Protein AF-A0A2S9T0W1-F1 (afdb_monomer_lite)

Structure (mmCIF, N/CA/C/O backbone):
data_AF-A0A2S9T0W1-F1
#
_entry.id   AF-A0A2S9T0W1-F1
#
loop_
_atom_site.group_PDB
_atom_site.id
_atom_site.type_symbol
_atom_site.label_atom_id
_atom_site.label_alt_id
_atom_site.label_comp_id
_atom_site.label_asym_id
_atom_site.label_entity_id
_atom_site.label_seq_id
_atom_site.pdbx_PDB_ins_code
_atom_site.Cartn_x
_atom_site.Cartn_y
_atom_site.Cartn_z
_atom_site.occupancy
_atom_site.B_iso_or_equiv
_atom_site.auth_seq_id
_atom_site.auth_comp_id
_atom_site.auth_asym_id
_atom_site.auth_atom_id
_atom_site.pdbx_PDB_model_num
ATOM 1 N N . MET A 1 1 ? -25.260 7.456 -8.612 1.00 41.38 1 MET A N 1
ATOM 2 C CA . MET A 1 1 ? -24.714 7.795 -9.942 1.00 41.38 1 MET A CA 1
ATOM 3 C C . MET A 1 1 ? -23.789 6.653 -10.335 1.00 41.38 1 MET A C 1
ATOM 5 O O . MET A 1 1 ? -22.740 6.513 -9.726 1.00 41.38 1 MET A O 1
ATOM 9 N N . TYR A 1 2 ? -24.233 5.752 -11.214 1.00 45.31 2 TYR A N 1
ATOM 10 C CA . TYR A 1 2 ? -23.398 4.641 -11.678 1.00 45.31 2 TYR A CA 1
ATOM 11 C C . TYR A 1 2 ? -22.468 5.188 -12.757 1.00 45.31 2 TYR A C 1
ATOM 13 O O . TYR A 1 2 ? -22.916 5.507 -13.854 1.00 45.31 2 TYR A O 1
ATOM 21 N N . ILE A 1 3 ? -21.195 5.376 -12.419 1.00 48.69 3 ILE A N 1
ATOM 22 C CA . ILE A 1 3 ? -20.173 5.698 -13.411 1.00 48.69 3 ILE A CA 1
ATOM 23 C C . ILE A 1 3 ? -19.861 4.374 -14.102 1.00 48.69 3 ILE A C 1
ATOM 25 O O . ILE A 1 3 ? -19.179 3.525 -13.530 1.00 48.69 3 ILE A O 1
ATOM 29 N N . THR A 1 4 ? -20.419 4.153 -15.289 1.00 48.72 4 THR A N 1
ATOM 30 C CA . THR A 1 4 ? -19.987 3.042 -16.139 1.00 48.72 4 THR A CA 1
ATOM 31 C C . THR A 1 4 ? -18.507 3.272 -16.443 1.00 48.72 4 THR A C 1
ATOM 33 O O . THR A 1 4 ? -18.180 4.336 -16.977 1.00 48.72 4 THR A O 1
ATOM 36 N N . PRO A 1 5 ? -17.596 2.349 -16.086 1.00 58.47 5 PRO A N 1
ATOM 37 C CA . PRO A 1 5 ? -16.190 2.500 -16.426 1.00 58.47 5 PRO A CA 1
ATOM 38 C C . PRO A 1 5 ? -16.080 2.633 -17.943 1.00 58.47 5 PRO A C 1
ATOM 40 O O . PRO A 1 5 ? -16.507 1.739 -18.673 1.00 58.47 5 PRO A O 1
ATOM 43 N N . ALA A 1 6 ? -15.563 3.765 -18.419 1.00 59.53 6 ALA A N 1
ATOM 44 C CA . ALA A 1 6 ? -15.347 3.978 -19.840 1.00 59.53 6 ALA A CA 1
ATOM 45 C C . ALA A 1 6 ? -14.210 3.055 -20.293 1.00 59.53 6 ALA A C 1
ATOM 47 O O . ALA A 1 6 ? -13.032 3.367 -20.124 1.00 59.53 6 ALA A O 1
ATOM 48 N N . ILE A 1 7 ? -14.566 1.887 -20.825 1.00 60.38 7 ILE A N 1
ATOM 49 C CA . ILE A 1 7 ? -13.642 1.063 -21.600 1.00 60.38 7 ILE A CA 1
ATOM 50 C C . ILE A 1 7 ? -13.538 1.744 -22.967 1.00 60.38 7 ILE A C 1
ATOM 52 O O . ILE A 1 7 ? -14.576 1.939 -23.599 1.00 60.38 7 ILE A O 1
ATOM 56 N N . PRO A 1 8 ? -12.341 2.147 -23.426 1.00 65.88 8 PRO A N 1
ATOM 57 C CA . PRO A 1 8 ? -12.206 2.819 -24.712 1.00 65.88 8 PRO A CA 1
ATOM 58 C C . PRO A 1 8 ? -12.768 1.944 -25.840 1.00 65.88 8 PRO A C 1
ATOM 60 O O . PRO A 1 8 ? -12.270 0.843 -26.086 1.00 65.88 8 PRO A O 1
ATOM 63 N N . GLU A 1 9 ? -13.817 2.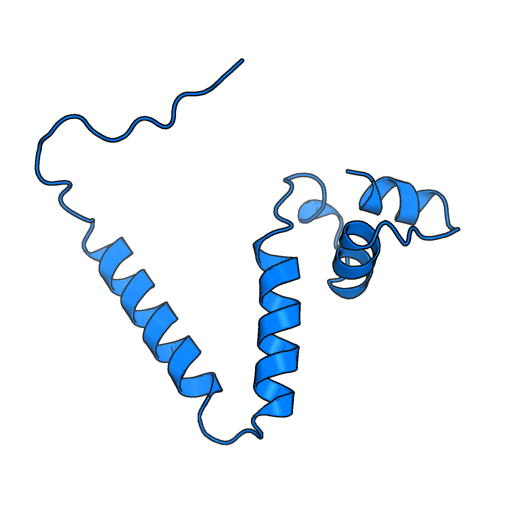428 -26.511 1.00 64.62 9 GLU A N 1
ATOM 64 C CA . GLU A 1 9 ? -14.387 1.823 -27.717 1.00 64.62 9 GLU A CA 1
ATOM 65 C C . GLU A 1 9 ? -13.388 1.969 -28.867 1.00 64.62 9 GLU A C 1
ATOM 67 O O . GLU A 1 9 ? -13.442 2.906 -29.651 1.00 64.62 9 GLU A O 1
ATOM 72 N N . SER A 1 10 ? -12.474 1.009 -28.978 1.00 65.62 10 SER A N 1
ATOM 73 C CA . SER A 1 10 ? -11.609 0.772 -30.138 1.00 65.62 10 SER A CA 1
ATOM 74 C C . SER A 1 10 ? -10.591 1.867 -30.512 1.00 65.62 10 SER A C 1
ATOM 76 O O . SER A 1 10 ? -10.868 3.051 -30.656 1.00 65.62 10 SER A O 1
ATOM 78 N N . GLY A 1 11 ? -9.363 1.411 -30.738 1.00 56.19 11 GLY A N 1
ATOM 79 C CA . GLY A 1 11 ? -8.218 2.227 -31.118 1.00 56.19 11 GLY A CA 1
ATOM 80 C C . GLY A 1 11 ? -7.086 1.895 -30.171 1.00 56.19 11 GLY A C 1
ATOM 81 O O . GLY A 1 11 ? -7.178 2.184 -28.985 1.00 56.19 11 GLY A O 1
ATOM 82 N N . SER A 1 12 ? -6.061 1.209 -30.675 1.00 62.09 12 SER A N 1
ATOM 83 C CA . SER A 1 12 ? -4.853 0.844 -29.934 1.00 62.09 12 SER A CA 1
ATOM 84 C C . SER A 1 12 ? -4.456 1.958 -28.964 1.00 62.09 12 SER A C 1
ATOM 86 O O . SER A 1 12 ? -3.960 3.002 -29.396 1.00 62.09 12 SER A O 1
ATOM 88 N N . ILE A 1 13 ? -4.693 1.753 -27.665 1.00 64.69 13 ILE A N 1
ATOM 89 C CA . ILE A 1 13 ? -4.193 2.661 -26.640 1.00 64.69 13 ILE A CA 1
ATOM 90 C C . ILE A 1 13 ? -2.684 2.544 -26.760 1.00 64.69 13 ILE A C 1
ATOM 92 O O . ILE A 1 13 ? -2.106 1.515 -26.404 1.00 64.69 13 ILE A O 1
ATOM 96 N N . LYS A 1 14 ? -2.044 3.562 -27.339 1.00 68.81 14 LYS A N 1
ATOM 97 C CA . LYS A 1 14 ? -0.593 3.655 -27.326 1.00 68.81 14 LYS A CA 1
ATOM 98 C C . LYS A 1 14 ? -0.219 3.865 -25.868 1.00 68.81 14 LYS A C 1
ATOM 100 O O . LYS A 1 14 ? -0.263 4.988 -25.374 1.00 68.81 14 LYS A O 1
ATOM 105 N N . LEU A 1 15 ? 0.045 2.758 -25.176 1.00 69.38 15 LEU A N 1
ATOM 106 C CA . LEU A 1 15 ? 0.512 2.777 -23.804 1.00 69.38 15 LEU A CA 1
ATOM 107 C C . LEU A 1 15 ? 1.760 3.643 -23.789 1.00 69.38 15 LEU A C 1
ATOM 109 O O . LEU A 1 15 ? 2.726 3.383 -24.510 1.00 69.38 15 LEU A O 1
ATOM 113 N N . ASP A 1 16 ? 1.677 4.722 -23.026 1.00 80.12 16 ASP A N 1
ATOM 114 C CA . ASP A 1 16 ? 2.769 5.655 -22.880 1.00 80.12 16 ASP A CA 1
ATOM 115 C C . ASP A 1 16 ? 4.023 4.889 -22.421 1.00 80.12 16 ASP A C 1
ATOM 117 O O . ASP A 1 16 ? 3.989 4.097 -21.472 1.00 80.12 16 ASP A O 1
ATOM 121 N N . THR A 1 17 ? 5.135 5.080 -23.133 1.00 85.56 17 THR A N 1
ATOM 122 C CA . THR A 1 17 ? 6.378 4.338 -22.881 1.00 85.56 17 THR A CA 1
ATOM 123 C C . THR A 1 17 ? 6.884 4.558 -21.454 1.00 85.56 17 THR A C 1
ATOM 125 O O . THR A 1 17 ? 7.548 3.689 -20.889 1.00 85.56 17 THR A O 1
ATOM 128 N N . PHE A 1 18 ? 6.577 5.704 -20.845 1.00 88.12 18 PHE A N 1
ATOM 129 C CA . PHE A 1 18 ? 6.925 5.981 -19.461 1.00 88.12 18 PHE A CA 1
ATOM 130 C C . PHE A 1 18 ? 6.056 5.180 -18.480 1.00 88.12 18 PHE A C 1
ATOM 132 O O . PHE A 1 18 ? 6.606 4.609 -17.535 1.00 88.12 18 PHE A O 1
ATOM 139 N N . LEU A 1 19 ? 4.750 5.030 -18.731 1.00 85.75 19 LEU A N 1
ATOM 140 C CA . LEU A 1 19 ? 3.903 4.116 -17.949 1.00 85.75 19 LEU A CA 1
ATOM 141 C C . LEU A 1 19 ? 4.386 2.666 -18.051 1.00 85.75 19 LEU A C 1
ATOM 143 O O . LEU A 1 19 ? 4.452 1.970 -17.037 1.00 85.75 19 LEU A O 1
ATOM 147 N N . PHE A 1 20 ? 4.791 2.229 -19.245 1.00 87.69 20 PHE A N 1
ATOM 148 C CA . PHE A 1 20 ? 5.313 0.876 -19.451 1.00 87.69 20 PHE A CA 1
ATOM 149 C C . PHE A 1 20 ? 6.595 0.629 -18.640 1.00 87.69 20 PHE A C 1
ATOM 151 O O . PHE A 1 20 ? 6.699 -0.369 -17.928 1.00 87.69 20 PHE A O 1
ATOM 158 N N . LYS A 1 21 ? 7.534 1.585 -18.663 1.00 91.94 21 LYS A N 1
ATOM 159 C CA . LYS A 1 21 ? 8.764 1.528 -17.853 1.00 91.94 21 LYS A CA 1
ATOM 160 C C . LYS A 1 21 ? 8.480 1.489 -16.353 1.00 91.94 21 LYS A C 1
ATOM 162 O O . LYS A 1 21 ? 9.136 0.748 -15.628 1.00 91.94 21 LYS A O 1
ATOM 167 N N . LYS A 1 22 ? 7.496 2.257 -15.872 1.00 91.69 22 LYS A N 1
ATOM 168 C CA . LYS A 1 22 ? 7.092 2.214 -14.458 1.00 91.69 22 LYS A CA 1
ATOM 169 C C . LYS A 1 22 ? 6.504 0.862 -14.068 1.00 91.69 22 LYS A C 1
ATOM 171 O O . LYS A 1 22 ? 6.837 0.349 -13.003 1.00 91.69 22 LYS A O 1
ATOM 176 N N . ALA A 1 23 ? 5.653 0.285 -14.915 1.00 89.75 23 ALA A N 1
ATOM 177 C CA . ALA A 1 23 ? 5.093 -1.039 -14.670 1.00 89.75 23 ALA A CA 1
ATOM 178 C C . ALA A 1 23 ? 6.200 -2.103 -14.591 1.00 89.75 23 ALA A C 1
ATOM 180 O O . ALA A 1 23 ? 6.222 -2.899 -13.653 1.00 89.75 23 ALA A O 1
ATOM 181 N N . GLU A 1 24 ? 7.159 -2.064 -15.517 1.00 93.69 24 GLU A N 1
ATOM 182 C CA . GLU A 1 24 ? 8.328 -2.948 -15.508 1.00 93.69 24 GLU A CA 1
ATOM 183 C C . GLU A 1 24 ? 9.165 -2.782 -14.229 1.00 93.69 24 GLU A C 1
ATOM 185 O O . GLU A 1 24 ? 9.503 -3.768 -13.571 1.00 93.69 24 GLU A O 1
ATOM 190 N N . GLU A 1 25 ? 9.440 -1.543 -13.815 1.00 94.50 25 GLU A N 1
ATOM 191 C CA . GLU A 1 25 ? 10.182 -1.254 -12.585 1.00 94.50 25 GLU A CA 1
ATOM 192 C C . GLU A 1 25 ? 9.490 -1.836 -11.343 1.00 94.50 25 GLU A C 1
ATOM 194 O O . GLU A 1 25 ? 10.153 -2.442 -10.493 1.00 94.50 25 GLU A O 1
ATOM 199 N N . ILE A 1 26 ? 8.164 -1.684 -11.245 1.00 89.31 26 ILE A N 1
ATOM 200 C CA . ILE A 1 26 ? 7.365 -2.237 -10.145 1.00 89.31 26 ILE A CA 1
ATOM 201 C C . ILE A 1 26 ? 7.486 -3.760 -10.126 1.00 89.31 26 ILE A C 1
ATOM 203 O O . ILE A 1 26 ? 7.838 -4.320 -9.089 1.00 89.31 26 ILE A O 1
ATOM 207 N N . VAL A 1 27 ? 7.271 -4.427 -11.264 1.00 90.19 27 VAL A N 1
ATOM 208 C CA . VAL A 1 27 ? 7.361 -5.894 -11.364 1.00 90.19 27 VAL A CA 1
ATOM 209 C C . VAL A 1 27 ? 8.744 -6.386 -10.937 1.00 90.19 27 VAL A C 1
ATOM 211 O O . VAL A 1 27 ? 8.852 -7.297 -10.112 1.00 90.19 27 VAL A O 1
ATOM 214 N N . MET A 1 28 ? 9.808 -5.745 -11.425 1.00 92.12 28 MET A N 1
ATOM 215 C CA . MET A 1 28 ? 11.181 -6.116 -11.087 1.00 92.12 28 MET A CA 1
ATOM 216 C C . MET A 1 28 ? 11.496 -5.915 -9.600 1.00 92.12 28 MET A C 1
ATOM 218 O O . MET A 1 28 ? 12.138 -6.768 -8.983 1.00 92.12 28 MET A O 1
ATOM 222 N N . LYS A 1 29 ? 11.042 -4.812 -8.994 1.00 87.69 29 LYS A N 1
ATOM 223 C CA . LYS A 1 29 ? 11.226 -4.555 -7.555 1.00 87.69 29 LYS A CA 1
ATOM 224 C C . LYS A 1 29 ? 10.418 -5.528 -6.694 1.00 87.69 29 LYS A C 1
ATOM 226 O O . LYS A 1 29 ? 10.953 -6.047 -5.716 1.00 87.69 29 LYS A O 1
ATOM 231 N N . SER A 1 30 ? 9.180 -5.835 -7.076 1.00 83.06 30 SER A N 1
ATOM 232 C CA . SER A 1 30 ? 8.343 -6.821 -6.386 1.00 83.06 30 SER A CA 1
ATOM 233 C C . SER A 1 30 ? 8.945 -8.224 -6.437 1.00 83.06 30 SER A C 1
ATOM 235 O O . SER A 1 30 ? 8.968 -8.912 -5.420 1.00 83.06 30 SER A O 1
ATOM 237 N N . ALA A 1 31 ? 9.496 -8.637 -7.582 1.00 85.31 31 ALA A N 1
ATOM 238 C CA . ALA A 1 31 ? 10.171 -9.927 -7.705 1.00 85.31 31 ALA A CA 1
ATOM 239 C C . ALA A 1 31 ? 11.412 -10.010 -6.801 1.00 85.31 31 ALA A C 1
ATOM 241 O O . ALA A 1 31 ? 11.604 -11.015 -6.116 1.00 85.31 31 ALA A O 1
ATOM 242 N N . LYS A 1 32 ? 12.216 -8.939 -6.719 1.00 84.62 32 LYS A N 1
ATOM 243 C CA . LYS A 1 32 ? 13.397 -8.883 -5.838 1.00 84.62 32 LYS A CA 1
ATOM 244 C C . LYS A 1 32 ? 13.057 -9.082 -4.363 1.00 84.62 32 LYS A C 1
ATOM 246 O O . LYS A 1 32 ? 13.827 -9.737 -3.672 1.00 84.62 32 LYS A O 1
ATOM 251 N N . LEU A 1 33 ? 11.907 -8.588 -3.899 1.00 77.12 33 LEU A N 1
ATOM 252 C CA . LEU A 1 33 ? 11.456 -8.810 -2.521 1.00 77.12 33 LEU A CA 1
ATOM 253 C C . LEU A 1 33 ? 11.247 -10.294 -2.203 1.00 77.12 33 LEU A C 1
ATOM 255 O O . LEU A 1 33 ? 11.363 -10.679 -1.051 1.00 77.12 33 LEU A O 1
ATOM 259 N N . THR A 1 34 ? 10.960 -11.144 -3.193 1.00 78.38 34 THR A N 1
ATOM 260 C CA . THR A 1 34 ? 10.767 -12.584 -2.954 1.00 78.38 34 THR A CA 1
ATOM 261 C C . THR A 1 34 ? 12.078 -13.353 -2.758 1.00 78.38 34 THR A C 1
ATOM 263 O O . THR A 1 34 ? 12.066 -14.439 -2.181 1.00 78.38 34 THR A O 1
ATOM 266 N N . GLY A 1 35 ? 13.211 -12.800 -3.205 1.00 77.44 35 GLY A N 1
ATOM 267 C CA . GLY A 1 35 ? 14.527 -13.416 -3.057 1.00 77.44 35 GLY A CA 1
ATOM 268 C C . GLY A 1 35 ? 15.156 -13.083 -1.704 1.00 77.44 35 GLY A C 1
ATOM 269 O O . GLY A 1 35 ? 15.274 -11.918 -1.348 1.00 77.44 35 GLY A O 1
ATOM 270 N N . GLY A 1 36 ? 15.597 -14.097 -0.955 1.00 78.19 36 GLY A N 1
ATOM 271 C CA . GLY A 1 36 ? 16.377 -13.901 0.279 1.00 78.19 36 GLY A CA 1
ATOM 272 C C . GLY A 1 36 ? 15.571 -13.821 1.579 1.00 78.19 36 GLY A C 1
ATOM 273 O O . GLY A 1 36 ? 16.164 -13.689 2.648 1.00 78.19 36 GLY A O 1
ATOM 274 N N . HIS A 1 37 ? 14.246 -13.964 1.52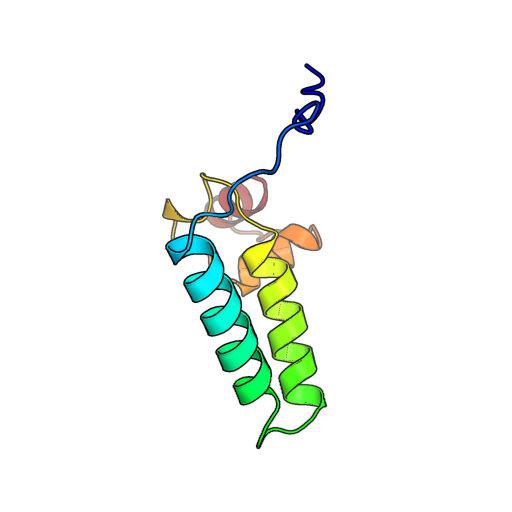4 1.00 82.62 37 HIS A N 1
ATOM 275 C CA . HIS A 1 37 ? 13.386 -13.956 2.707 1.00 82.62 37 HIS A CA 1
ATOM 276 C C . HIS A 1 37 ? 12.535 -15.224 2.809 1.00 82.62 37 HIS A C 1
ATOM 278 O O . HIS A 1 37 ? 12.179 -15.856 1.816 1.00 82.62 37 HIS A O 1
ATOM 284 N N . ASN A 1 38 ? 12.183 -15.596 4.039 1.00 89.00 38 ASN A N 1
ATOM 285 C CA . ASN A 1 38 ? 11.297 -16.724 4.297 1.00 89.00 38 ASN A CA 1
ATOM 286 C C . ASN A 1 38 ? 9.869 -16.437 3.764 1.00 89.00 38 ASN A C 1
ATOM 288 O O . ASN A 1 38 ? 9.371 -15.312 3.839 1.00 89.00 38 ASN A O 1
ATOM 292 N N . LYS A 1 39 ? 9.190 -17.476 3.256 1.00 86.75 39 LYS A N 1
ATOM 293 C CA . LYS A 1 39 ? 7.843 -17.397 2.663 1.00 86.75 39 LYS A CA 1
ATOM 294 C C . LYS A 1 39 ? 6.814 -16.712 3.572 1.00 86.75 39 LYS A C 1
ATOM 296 O O . LYS A 1 39 ? 6.013 -15.921 3.081 1.00 86.75 39 LYS A O 1
ATOM 301 N N . GLN A 1 40 ? 6.820 -17.000 4.872 1.00 89.44 40 GLN A N 1
ATOM 302 C CA . GLN A 1 40 ? 5.889 -16.414 5.838 1.00 89.44 40 GLN A CA 1
ATOM 303 C C . GLN A 1 40 ? 6.066 -14.895 5.952 1.00 89.44 40 GLN A C 1
ATOM 305 O O . GLN A 1 40 ? 5.075 -14.171 5.992 1.00 89.44 40 GLN A O 1
ATOM 310 N N . PHE A 1 41 ? 7.308 -14.406 5.925 1.00 87.50 41 PHE A N 1
ATOM 311 C CA . PHE A 1 41 ? 7.594 -12.971 5.948 1.00 87.50 41 PHE A CA 1
ATOM 312 C C . PHE A 1 41 ? 7.026 -12.263 4.709 1.00 87.50 41 PHE A C 1
ATOM 314 O O . PHE A 1 41 ? 6.347 -11.246 4.825 1.00 87.50 41 PHE A O 1
ATOM 321 N N . ILE A 1 42 ? 7.222 -12.847 3.523 1.00 87.44 42 ILE A N 1
ATOM 322 C CA . ILE A 1 42 ? 6.694 -12.293 2.268 1.00 87.44 42 ILE A CA 1
ATOM 323 C C . ILE A 1 42 ? 5.169 -12.278 2.244 1.00 87.44 42 ILE A C 1
ATOM 325 O O . ILE A 1 42 ? 4.574 -11.314 1.765 1.00 87.44 42 ILE A O 1
ATOM 329 N N . LEU A 1 43 ? 4.527 -13.314 2.785 1.00 87.62 43 LEU A N 1
ATOM 330 C CA . LEU A 1 43 ? 3.073 -13.344 2.909 1.00 87.62 43 LEU A CA 1
ATOM 331 C C . LEU A 1 43 ? 2.560 -12.228 3.826 1.00 87.62 43 LEU A C 1
ATOM 333 O O . LEU A 1 43 ? 1.649 -11.515 3.421 1.00 87.62 43 LEU A O 1
ATOM 337 N N . ALA A 1 44 ? 3.192 -12.009 4.983 1.00 87.62 44 ALA A N 1
ATOM 338 C CA . ALA A 1 44 ? 2.808 -10.934 5.898 1.00 87.62 44 ALA A CA 1
ATOM 339 C C . ALA A 1 44 ? 2.944 -9.540 5.258 1.00 87.62 44 ALA A C 1
ATOM 341 O O . ALA A 1 44 ? 2.027 -8.724 5.347 1.00 87.62 44 ALA A O 1
ATOM 342 N N . ILE A 1 45 ? 4.051 -9.280 4.550 1.00 85.44 45 ILE A N 1
ATOM 343 C CA . ILE A 1 45 ? 4.244 -8.020 3.814 1.00 85.44 45 ILE A CA 1
ATOM 344 C C . ILE A 1 45 ? 3.193 -7.857 2.713 1.00 85.44 45 ILE A C 1
ATOM 346 O O . ILE A 1 45 ? 2.626 -6.778 2.557 1.00 85.44 45 ILE A O 1
ATOM 350 N N . LYS A 1 46 ? 2.903 -8.920 1.955 1.00 85.38 46 LYS A N 1
ATOM 351 C CA . LYS A 1 46 ? 1.877 -8.899 0.905 1.00 85.38 46 LYS A CA 1
ATOM 352 C C . LYS A 1 46 ? 0.494 -8.580 1.478 1.00 85.38 46 LYS A C 1
ATOM 354 O O . LYS A 1 46 ? -0.233 -7.791 0.880 1.00 85.38 46 LYS A O 1
ATOM 359 N N . ASP A 1 47 ? 0.138 -9.182 2.608 1.00 84.94 47 ASP A N 1
ATOM 360 C CA . ASP A 1 47 ? -1.157 -8.963 3.250 1.00 84.94 47 ASP A CA 1
ATOM 361 C C . ASP A 1 47 ? -1.278 -7.522 3.763 1.00 84.94 47 ASP A C 1
ATOM 363 O O . ASP A 1 47 ? -2.292 -6.874 3.508 1.00 84.94 47 ASP A O 1
ATOM 367 N N . LEU A 1 48 ? -0.211 -6.970 4.355 1.00 81.81 48 LEU A N 1
ATOM 368 C CA . LEU A 1 48 ? -0.151 -5.558 4.741 1.00 81.81 48 LEU A CA 1
ATOM 369 C C . LEU A 1 48 ? -0.302 -4.625 3.530 1.00 81.81 48 LEU A C 1
ATOM 371 O O . LEU A 1 48 ? -1.166 -3.753 3.526 1.00 81.81 48 LEU A O 1
ATOM 375 N N . LEU A 1 49 ? 0.498 -4.829 2.477 1.00 79.88 49 LEU A N 1
ATOM 376 C CA . LEU A 1 49 ? 0.460 -3.999 1.268 1.00 79.88 49 LEU A CA 1
ATOM 377 C C . LEU A 1 49 ? -0.896 -4.053 0.567 1.00 79.88 49 LEU A C 1
ATOM 379 O O . LEU A 1 49 ? -1.345 -3.041 0.037 1.00 79.88 49 LEU A O 1
ATOM 383 N N . LYS A 1 50 ? -1.566 -5.210 0.568 1.00 82.00 50 LYS A N 1
ATOM 384 C CA . LYS A 1 50 ? -2.918 -5.340 0.017 1.00 82.00 50 LYS A CA 1
ATOM 385 C C . LYS A 1 50 ? -3.881 -4.392 0.723 1.00 82.00 50 LYS A C 1
ATOM 387 O O . LYS A 1 50 ? -4.659 -3.730 0.045 1.00 82.00 50 LYS A O 1
ATOM 392 N N . ILE A 1 51 ? -3.829 -4.330 2.051 1.00 76.94 51 ILE A N 1
ATOM 393 C CA . ILE A 1 51 ? -4.698 -3.458 2.843 1.00 76.94 51 ILE A CA 1
ATOM 394 C C . ILE A 1 51 ? -4.322 -1.995 2.584 1.00 76.94 51 ILE A C 1
ATOM 396 O O . ILE A 1 51 ? -5.181 -1.229 2.160 1.00 76.94 51 ILE A O 1
ATOM 400 N N . THR A 1 52 ? -3.048 -1.626 2.737 1.00 73.81 52 THR A N 1
ATOM 401 C CA . THR A 1 52 ? -2.595 -0.234 2.582 1.00 73.81 52 THR A CA 1
ATOM 402 C C . THR A 1 52 ? -2.850 0.318 1.177 1.00 73.81 52 THR A C 1
ATOM 404 O O . THR A 1 52 ? -3.350 1.426 1.042 1.00 73.81 52 THR A O 1
ATOM 407 N N . ASN A 1 53 ? -2.581 -0.457 0.121 1.00 74.44 53 ASN A N 1
ATOM 408 C CA . ASN A 1 53 ? -2.787 -0.002 -1.260 1.00 74.44 53 ASN A CA 1
ATOM 409 C C . ASN A 1 53 ? -4.263 -0.001 -1.681 1.00 74.44 53 ASN A C 1
ATOM 411 O O . ASN A 1 53 ? -4.618 0.685 -2.635 1.00 74.44 53 ASN A O 1
ATOM 415 N N . SER A 1 54 ? -5.114 -0.789 -1.014 1.00 70.12 54 SER A N 1
ATOM 416 C CA . SER A 1 54 ? -6.554 -0.821 -1.311 1.00 70.12 54 SER A CA 1
ATOM 417 C C . SER A 1 54 ? -7.345 0.179 -0.470 1.00 70.12 54 SER A C 1
ATOM 419 O O . SER A 1 54 ? -8.460 0.533 -0.843 1.00 70.12 54 SER A O 1
ATOM 421 N N . TYR A 1 55 ? -6.785 0.646 0.648 1.00 68.44 55 TYR A N 1
ATOM 422 C CA . TYR A 1 55 ? -7.380 1.653 1.523 1.00 68.44 55 TYR A CA 1
ATOM 423 C C . TYR A 1 55 ? -6.863 3.048 1.148 1.00 68.44 55 TYR A C 1
ATOM 425 O O . TYR A 1 55 ? -6.219 3.742 1.929 1.00 68.44 55 TYR A O 1
ATOM 433 N N . TYR A 1 56 ? -7.126 3.426 -0.104 1.00 60.16 56 TYR A N 1
ATOM 434 C CA . TYR A 1 56 ? -6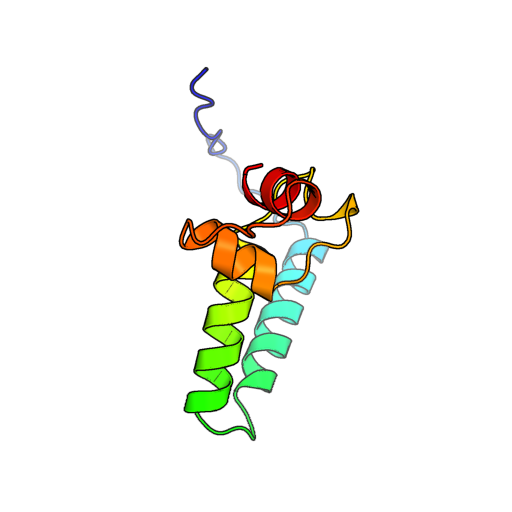.843 4.748 -0.655 1.00 60.16 56 TYR A CA 1
ATOM 435 C C . TYR A 1 56 ? -8.124 5.586 -0.603 1.00 60.16 56 TYR A C 1
ATOM 437 O O . TYR A 1 56 ? -8.962 5.543 -1.504 1.00 60.16 56 TYR A O 1
ATOM 445 N N . SER A 1 57 ? -8.295 6.330 0.484 1.00 58.75 57 SER A N 1
ATOM 446 C CA . SER A 1 57 ? -9.288 7.397 0.594 1.00 58.75 57 SER A CA 1
ATOM 447 C C . SER A 1 57 ? -8.527 8.713 0.752 1.00 58.75 57 SER A C 1
ATOM 449 O O . SER A 1 57 ? -7.580 8.808 1.531 1.00 58.75 57 SER A O 1
ATOM 451 N N . ASN A 1 58 ? -8.921 9.748 0.005 1.00 52.06 58 ASN A N 1
ATOM 452 C CA . ASN A 1 58 ? -8.238 11.051 0.015 1.00 52.06 58 ASN A CA 1
ATOM 453 C C . ASN A 1 58 ? -8.180 11.703 1.418 1.00 52.06 58 ASN A C 1
ATOM 455 O O . ASN A 1 58 ? -7.441 12.663 1.614 1.00 52.06 58 ASN A O 1
ATOM 459 N N . LEU A 1 59 ? -8.953 11.201 2.389 1.00 53.94 59 LEU A N 1
ATOM 460 C CA . LEU A 1 59 ? -9.055 11.733 3.750 1.00 53.94 59 LEU A CA 1
ATOM 461 C C . LEU A 1 59 ? -8.059 11.116 4.747 1.00 53.94 59 LEU A C 1
ATOM 463 O O . LEU A 1 59 ?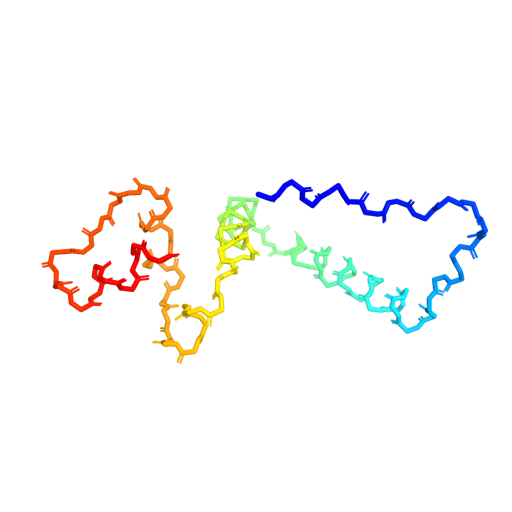 -7.798 11.714 5.782 1.00 53.94 59 LEU A O 1
ATOM 467 N N . ILE A 1 60 ? -7.489 9.946 4.456 1.00 55.06 60 ILE A N 1
ATOM 468 C CA . ILE A 1 60 ? -6.654 9.173 5.401 1.00 55.06 60 ILE A CA 1
ATOM 469 C C . ILE A 1 60 ? -5.154 9.306 5.132 1.00 55.06 60 ILE A C 1
ATOM 471 O O . ILE A 1 60 ? -4.362 9.182 6.070 1.00 55.06 60 ILE A O 1
ATOM 475 N N . GLU A 1 61 ? -4.761 9.605 3.890 1.00 58.41 61 GLU A N 1
ATOM 476 C CA . GLU A 1 61 ? -3.357 9.836 3.523 1.00 58.41 61 GLU A CA 1
ATOM 477 C C . GLU A 1 61 ? -2.797 11.141 4.095 1.00 58.41 61 GLU A C 1
ATOM 479 O O . GLU A 1 61 ? -1.643 11.186 4.515 1.00 58.41 61 GLU A O 1
ATOM 484 N N . SER A 1 62 ? -3.612 12.199 4.143 1.00 60.06 62 SER A N 1
ATOM 485 C CA . SER A 1 62 ? -3.167 13.515 4.628 1.00 60.06 62 SER A CA 1
ATOM 486 C C . SER A 1 62 ? -3.094 13.603 6.158 1.00 60.06 62 SER A C 1
ATOM 488 O O . SER A 1 62 ? -2.461 14.511 6.687 1.00 60.06 62 SER A O 1
ATOM 490 N N . GLU A 1 63 ? -3.689 12.642 6.870 1.00 67.56 63 GLU A N 1
ATOM 491 C CA . GLU A 1 63 ? -3.796 12.640 8.337 1.00 67.56 63 GLU A CA 1
ATOM 492 C C . GLU A 1 63 ? -2.754 11.735 9.025 1.00 67.56 63 GLU A C 1
ATOM 494 O O . GLU A 1 63 ? -2.753 11.597 10.248 1.00 67.56 63 GLU A O 1
ATOM 499 N N . GLY A 1 64 ? -1.842 11.112 8.264 1.00 69.06 64 GLY A N 1
ATOM 500 C CA . GLY A 1 64 ? -0.772 10.276 8.825 1.00 69.06 64 GLY A CA 1
ATOM 501 C C . GLY A 1 64 ? -1.267 8.970 9.460 1.00 69.06 64 GLY A C 1
ATOM 502 O O . GLY A 1 64 ? -0.663 8.476 10.414 1.00 69.06 64 GLY A O 1
ATOM 503 N N . THR A 1 65 ? -2.371 8.413 8.954 1.00 74.44 65 THR A N 1
ATOM 504 C CA . THR A 1 65 ? -2.980 7.188 9.492 1.00 74.44 65 THR A CA 1
ATOM 505 C C . THR A 1 65 ? -2.026 5.999 9.353 1.00 74.44 65 THR A C 1
ATOM 507 O O . THR A 1 65 ? -1.573 5.668 8.257 1.00 74.44 65 THR A O 1
ATOM 510 N N . HIS A 1 66 ? -1.716 5.330 10.465 1.00 80.06 66 HIS A N 1
ATOM 511 C CA . HIS A 1 66 ? -0.771 4.216 10.462 1.00 80.06 66 HIS A CA 1
ATOM 512 C C . HIS A 1 66 ? -1.383 2.964 9.789 1.00 80.06 66 HIS A C 1
ATOM 514 O O . HIS A 1 66 ? -2.557 2.669 10.025 1.00 80.06 66 HIS A O 1
ATOM 520 N N . PRO A 1 67 ? -0.614 2.151 9.029 1.00 78.62 67 PRO A N 1
ATOM 521 C CA . PRO A 1 67 ? -1.126 0.941 8.365 1.00 78.62 67 PRO A CA 1
ATOM 522 C C . PRO A 1 67 ? -1.853 -0.052 9.284 1.00 78.62 67 PRO A C 1
ATOM 524 O O . PRO A 1 67 ? -2.796 -0.722 8.875 1.00 78.62 67 PRO A O 1
ATOM 527 N N . PHE A 1 68 ? -1.446 -0.120 10.551 1.00 82.19 68 PHE A N 1
ATOM 528 C CA . PHE A 1 68 ? -2.134 -0.918 11.571 1.00 82.19 68 PHE A CA 1
ATOM 529 C C . PHE A 1 68 ? -3.558 -0.418 11.861 1.00 82.19 68 PHE A C 1
ATOM 531 O O . PHE A 1 68 ? -4.484 -1.214 12.004 1.00 82.19 68 PHE A O 1
ATOM 538 N N . ASP A 1 69 ? -3.746 0.901 11.927 1.00 80.88 69 ASP A N 1
ATOM 539 C CA . ASP A 1 69 ? -5.054 1.504 12.180 1.00 80.88 69 ASP A CA 1
ATOM 540 C C . ASP A 1 69 ? -5.975 1.363 10.963 1.00 80.88 69 ASP A C 1
ATOM 542 O O . ASP A 1 69 ? -7.182 1.184 11.130 1.00 80.88 69 ASP A O 1
ATOM 546 N N . ILE A 1 70 ? -5.391 1.356 9.761 1.00 77.94 70 ILE A N 1
ATOM 547 C CA . ILE A 1 70 ? -6.050 1.038 8.488 1.00 77.94 70 ILE A CA 1
ATOM 548 C C . ILE A 1 70 ? -6.531 -0.424 8.463 1.00 77.94 70 ILE A C 1
ATOM 550 O O . ILE A 1 70 ? -7.685 -0.703 8.137 1.00 77.94 70 ILE A O 1
ATOM 554 N N . GLU A 1 71 ? -5.678 -1.377 8.849 1.00 81.88 71 GLU A N 1
ATOM 555 C CA . GLU A 1 71 ? -6.064 -2.791 8.943 1.00 81.88 71 GLU A CA 1
ATOM 556 C C . GLU A 1 71 ? -7.228 -2.996 9.924 1.00 81.88 71 GLU A C 1
ATOM 558 O O . GLU A 1 71 ? -8.179 -3.729 9.635 1.00 81.88 71 GLU A O 1
ATOM 563 N N . LYS A 1 72 ? -7.165 -2.327 11.075 1.00 84.56 72 LYS A N 1
ATOM 564 C CA . LYS A 1 72 ? -8.221 -2.321 12.087 1.00 84.56 72 LYS A CA 1
ATOM 565 C C . LYS A 1 72 ? -9.545 -1.774 11.555 1.00 84.56 72 LYS A C 1
ATOM 567 O O . LYS A 1 72 ? -10.572 -2.446 11.673 1.00 84.56 72 LYS A O 1
ATOM 572 N N . ALA A 1 73 ? -9.506 -0.626 10.880 1.00 80.19 73 ALA A N 1
ATOM 573 C CA . ALA A 1 73 ? -10.661 -0.038 10.205 1.00 80.19 73 ALA A CA 1
ATOM 574 C C . ALA A 1 73 ? -11.312 -1.019 9.215 1.00 80.19 73 ALA A C 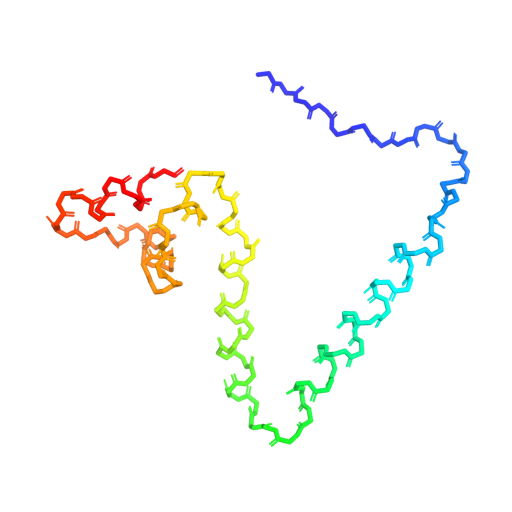1
ATOM 576 O O . ALA A 1 73 ? -12.523 -1.242 9.256 1.00 80.19 73 ALA A O 1
ATOM 577 N N . MET A 1 74 ? -10.502 -1.696 8.391 1.00 77.25 74 MET A N 1
ATOM 578 C CA . MET A 1 74 ? -10.976 -2.700 7.428 1.00 77.25 74 MET A CA 1
ATOM 579 C C . MET A 1 74 ? -11.643 -3.913 8.080 1.00 77.25 74 MET A C 1
ATOM 581 O O . MET A 1 74 ? -12.554 -4.506 7.498 1.00 77.25 74 MET A O 1
ATOM 585 N N . LYS A 1 75 ? -11.248 -4.260 9.309 1.00 84.56 75 LYS A N 1
ATOM 586 C CA . LYS A 1 75 ? -11.883 -5.314 10.118 1.00 84.56 75 LYS A CA 1
ATOM 587 C C . LYS A 1 75 ? -13.076 -4.811 10.942 1.00 84.56 75 LYS A C 1
ATOM 589 O O . LYS A 1 75 ? -13.667 -5.602 11.673 1.00 84.56 75 LYS A O 1
ATOM 594 N N . LYS A 1 76 ? -13.455 -3.531 10.814 1.00 83.81 76 LYS A N 1
ATOM 595 C CA . LYS A 1 76 ? -14.439 -2.836 11.667 1.00 83.81 76 LYS A CA 1
ATOM 596 C C . LYS A 1 76 ? -14.066 -2.850 13.159 1.00 83.81 76 LYS A C 1
ATOM 598 O O . LYS A 1 76 ? -14.939 -2.740 14.018 1.00 83.81 76 LYS A O 1
ATOM 603 N N . ASP A 1 77 ? -12.774 -2.977 13.456 1.00 87.25 77 ASP A N 1
ATOM 604 C CA . ASP A 1 77 ? -12.197 -2.905 14.799 1.00 87.25 77 ASP A CA 1
ATOM 605 C C . ASP A 1 77 ? -11.737 -1.468 15.071 1.00 87.25 77 ASP A C 1
ATOM 607 O O . ASP A 1 77 ? -10.591 -1.098 14.831 1.00 87.25 77 ASP A O 1
ATOM 611 N N . PHE A 1 78 ? -12.663 -0.614 15.495 1.00 85.38 78 PHE A N 1
ATOM 612 C CA . PHE A 1 78 ? -12.381 0.808 15.676 1.00 85.38 78 PHE A CA 1
ATOM 613 C C . PHE A 1 78 ? -11.761 1.113 17.042 1.00 85.38 78 PHE A C 1
ATOM 615 O O . PHE A 1 78 ? -12.107 0.515 18.060 1.00 85.38 78 PHE A O 1
ATOM 622 N N . SER A 1 79 ? -10.894 2.124 17.077 1.00 86.25 79 SER A N 1
ATOM 623 C CA . SER A 1 79 ? -10.357 2.688 18.311 1.00 86.25 79 SER A CA 1
ATOM 624 C C . SER A 1 79 ? -11.478 3.178 19.236 1.00 86.25 79 SER A C 1
ATOM 626 O O . SER A 1 79 ? -12.501 3.705 18.795 1.00 86.25 79 SER A O 1
ATOM 628 N N . SER A 1 80 ? -11.268 3.058 20.545 1.00 88.50 80 SER A N 1
ATOM 629 C CA . SER A 1 80 ? -12.119 3.684 21.563 1.00 88.50 80 SER A CA 1
ATOM 630 C C . SER A 1 80 ? -11.880 5.195 21.676 1.00 88.50 80 SER A C 1
ATOM 632 O O . SER A 1 80 ? -12.735 5.931 22.168 1.00 88.50 80 SER A O 1
ATOM 634 N N . GLU A 1 81 ? -10.731 5.676 21.197 1.00 88.69 81 GLU A N 1
ATOM 635 C CA . GLU A 1 81 ? -10.393 7.093 21.145 1.00 88.69 81 GLU A CA 1
ATOM 636 C C . GLU A 1 81 ? -11.132 7.763 19.979 1.00 88.69 81 GLU A C 1
ATOM 638 O O . GLU A 1 81 ? -10.872 7.457 18.813 1.00 88.69 81 GLU A O 1
ATOM 643 N N . LYS A 1 82 ? -12.023 8.714 20.294 1.00 85.50 82 LYS A N 1
ATOM 644 C CA . LYS A 1 82 ? -12.915 9.368 19.321 1.00 85.50 82 LYS A CA 1
ATOM 645 C C . LYS A 1 82 ? -12.179 9.881 18.078 1.00 85.50 82 LYS A C 1
ATOM 647 O O . LYS A 1 82 ? -12.605 9.596 16.970 1.00 85.50 82 LYS A O 1
ATOM 652 N N . LYS A 1 83 ? -11.053 10.580 18.253 1.00 82.25 83 LYS A N 1
ATOM 653 C CA . LYS A 1 83 ? -10.298 11.164 17.132 1.00 82.25 83 LYS A CA 1
ATOM 654 C C . LYS A 1 83 ? -9.773 10.100 16.159 1.00 82.25 83 LYS A C 1
ATOM 656 O O . LYS A 1 83 ? -9.870 10.280 14.954 1.00 82.25 83 LYS A O 1
ATOM 661 N N . LYS A 1 84 ? -9.249 8.982 16.672 1.00 78.75 84 LYS A N 1
ATOM 662 C CA . LYS A 1 84 ? -8.762 7.871 15.835 1.00 78.75 84 LYS A CA 1
ATOM 663 C C . LYS A 1 84 ? -9.901 7.107 15.182 1.00 78.75 84 LYS A C 1
ATOM 665 O O . LYS A 1 84 ? -9.794 6.740 14.021 1.00 78.75 84 LYS A O 1
ATOM 670 N N . LYS A 1 85 ? -10.994 6.896 15.914 1.00 82.88 85 LYS A N 1
ATOM 671 C CA . LYS A 1 85 ? -12.201 6.281 15.364 1.00 82.88 85 LYS A CA 1
ATOM 672 C C . LYS A 1 85 ? -12.746 7.082 14.187 1.00 82.88 85 LYS A C 1
ATOM 674 O O . LYS A 1 85 ? -13.059 6.484 13.166 1.00 82.88 85 LYS A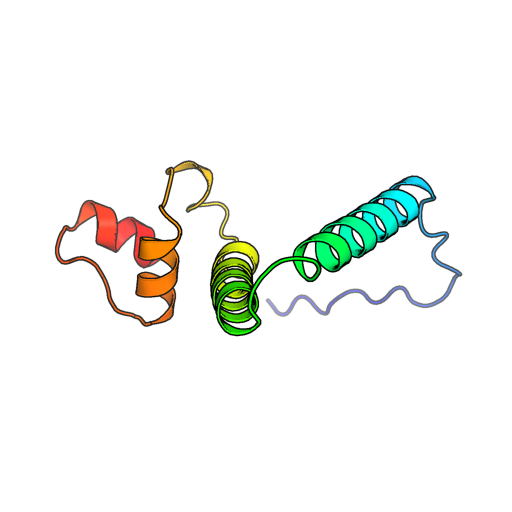 O 1
ATOM 679 N N . ASP A 1 86 ? -12.810 8.405 14.326 1.00 81.69 86 ASP A N 1
ATOM 680 C CA . ASP A 1 86 ? -13.296 9.294 13.272 1.00 81.69 86 ASP A CA 1
ATOM 681 C C . ASP A 1 86 ? -12.445 9.134 11.993 1.00 81.69 86 ASP A C 1
ATOM 683 O O . ASP A 1 86 ? -13.011 9.063 10.912 1.00 81.69 86 ASP A O 1
ATOM 687 N N . LEU A 1 87 ? -11.120 8.952 12.100 1.00 76.62 87 LEU A N 1
ATOM 688 C CA . LEU A 1 87 ? -10.240 8.672 10.948 1.00 76.62 87 LEU A CA 1
ATOM 689 C C . LEU A 1 87 ? -10.433 7.272 10.342 1.00 76.62 87 LEU A C 1
ATOM 691 O O . LEU A 1 87 ? -10.279 7.093 9.140 1.00 76.62 87 LEU A O 1
ATOM 695 N N . GLN A 1 88 ? -10.765 6.275 11.162 1.00 75.12 88 GLN A N 1
ATOM 696 C CA . GLN A 1 88 ? -10.966 4.889 10.726 1.00 75.12 88 GLN A CA 1
ATOM 697 C C . GLN A 1 88 ? -12.345 4.631 10.097 1.00 75.12 88 GLN A C 1
ATOM 699 O O . GLN A 1 88 ? -12.551 3.588 9.484 1.00 75.12 88 GLN A O 1
ATOM 704 N N . GLN A 1 89 ? -13.321 5.518 10.305 1.00 73.50 89 GLN A N 1
ATOM 705 C CA . GLN A 1 89 ? -14.686 5.367 9.784 1.00 73.50 89 GLN A CA 1
ATOM 706 C C . GLN A 1 89 ? -14.906 6.032 8.416 1.00 73.50 89 GLN A C 1
ATOM 708 O O . GLN A 1 89 ? -15.998 5.893 7.859 1.00 73.50 89 GLN A O 1
ATOM 713 N N . LEU A 1 90 ? -13.899 6.744 7.903 1.00 61.06 90 LEU A N 1
ATOM 714 C CA . LEU A 1 90 ? -13.894 7.398 6.590 1.00 61.06 90 LEU A CA 1
ATOM 715 C C . LEU A 1 90 ? -13.489 6.428 5.468 1.00 61.06 90 LEU A C 1
ATOM 717 O O . LEU A 1 90 ? -13.914 6.698 4.323 1.00 61.06 90 LEU A O 1
#

Radius of gyration: 18.2 Å; chains: 1; bounding box: 41×31×53 Å

pLDDT: mean 76.53, std 12.5, range [41.38, 94.5]

Foldseek 3Di:
DDPDPDDPPDDPPPPDVVNVVVVVVVVVVLVVVVPPDDPVVNVVVVVLCVQVVVPDDVQQVVVPHDSVLSVCLVVVNADPPPVSNVSSVD

Sequence (90 aa):
MYITPAIPESGSIKLDTFLFKKAEEIVMKSAKLTGGHNKQFILAIKDLLKITNSYYSNLIESEGTHPFDIEKAMKKDFSSEKKKKDLQQL

Organism: NCBI:txid28198

Secondary structure (DSSP, 8-state):
---------SS-----HHHHHHHHHHHHHHHHHHTTS-HHHHHHHHHHHHHHHH---TTTTTTT--HHHHHHHHTT---SSHHHHHHHT-